Protein AF-A0A8J6B1W1-F1 (afdb_monomer)

Secondary structure (DSSP, 8-state):
--EEEEEE-TTS-EEEEEE----------------EE-TTS-EEETTEEBPPHHHHHHHHHHTGGGT---HHHHHHHHHHH-B-TTHHHHHHHHHHH-HHHHHHSTT--PPPPS---------

Solvent-accessible surface area (backbone atoms only — not comparable to full-atom values): 7850 Å² total; per-residue (Å²): 135,80,52,74,48,83,47,74,45,98,83,78,49,78,45,69,27,49,46,80,89,77,78,77,93,65,94,66,75,88,71,80,84,76,67,48,69,46,100,86,72,48,44,25,51,90,86,38,41,44,52,56,67,85,50,31,55,58,51,40,52,62,62,33,77,77,65,71,51,54,52,68,56,52,46,50,60,48,42,26,60,27,42,52,78,66,35,63,59,35,26,47,55,42,54,73,68,32,65,67,51,50,68,81,45,75,85,73,82,73,86,77,76,88,66,86,71,72,90,72,71,88,124

pLDDT: mean 71.05, std 20.63, range [32.44, 92.94]

Radius of gyration: 15.87 Å; Cα contacts (8 Å, |Δi|>4): 132; chains: 1; bounding box: 36×34×40 Å

Foldseek 3Di:
DWDWDWDQDPVRDTATFTQPPDDDDDPDDPDPDDWDQDPVRFIDDPRATADPPVCLLVLLVVPCVVPLDALVVSCNVQNRRHDYDCSSLSNVVSNVPDPVNCVVPPPPPDDRDDDPPVPCPPD

Structure (mmCIF, N/CA/C/O backbone):
data_AF-A0A8J6B1W1-F1
#
_entry.id   AF-A0A8J6B1W1-F1
#
loop_
_atom_site.group_PDB
_atom_site.id
_atom_site.type_symbol
_atom_site.label_atom_id
_atom_site.label_alt_id
_atom_site.label_comp_id
_atom_site.label_asym_id
_atom_site.label_entity_id
_atom_site.label_seq_id
_atom_site.pdbx_PDB_ins_code
_atom_site.Cartn_x
_atom_site.Cartn_y
_atom_site.Cartn_z
_atom_site.occupancy
_atom_site.B_iso_or_equiv
_atom_site.auth_seq_id
_atom_site.auth_comp_id
_atom_site.auth_asym_id
_atom_site.auth_atom_id
_atom_site.pdbx_PDB_model_num
ATOM 1 N N . MET A 1 1 ? 8.084 14.032 16.355 1.00 32.44 1 MET A N 1
ATOM 2 C CA . MET A 1 1 ? 7.185 15.184 16.141 1.00 32.44 1 MET A CA 1
ATOM 3 C C . MET A 1 1 ? 6.261 14.792 15.002 1.00 32.44 1 MET A C 1
ATOM 5 O O . MET A 1 1 ? 6.741 14.671 13.885 1.00 32.44 1 MET A O 1
ATOM 9 N N . VAL A 1 2 ? 5.010 14.444 15.309 1.00 36.72 2 VAL A N 1
ATOM 10 C CA . VAL A 1 2 ? 4.006 14.038 14.313 1.00 36.72 2 VAL A CA 1
ATOM 11 C C . VAL A 1 2 ? 3.417 15.317 13.727 1.00 36.72 2 VAL A C 1
ATOM 13 O O . VAL A 1 2 ? 2.863 16.123 14.472 1.00 36.72 2 VAL A O 1
ATOM 16 N N . LEU A 1 3 ? 3.586 15.538 12.425 1.00 35.00 3 LEU A N 1
ATOM 17 C CA . LEU A 1 3 ? 2.881 16.601 11.711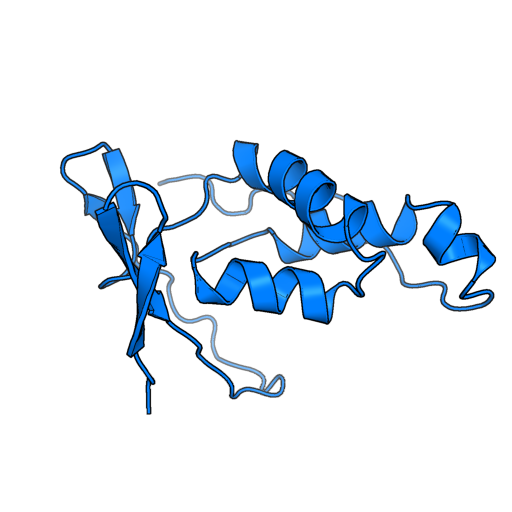 1.00 35.00 3 LEU A CA 1
ATOM 18 C C . LEU A 1 3 ? 1.536 16.020 11.278 1.00 35.00 3 LEU A C 1
ATOM 20 O O . LEU A 1 3 ? 1.494 14.985 10.617 1.00 35.00 3 LEU A O 1
ATOM 24 N N . THR A 1 4 ? 0.450 16.644 11.731 1.00 40.28 4 THR A N 1
ATOM 25 C CA . THR A 1 4 ? -0.908 16.263 11.328 1.00 40.28 4 THR A CA 1
ATOM 26 C C . THR A 1 4 ? -1.356 17.302 10.316 1.00 40.28 4 THR A C 1
ATOM 28 O O . THR A 1 4 ? -1.558 18.455 10.695 1.00 40.28 4 THR A O 1
ATOM 31 N N . GLU A 1 5 ? -1.476 16.927 9.047 1.00 44.38 5 GLU A N 1
ATOM 32 C CA . GLU A 1 5 ? -2.060 17.807 8.033 1.00 44.38 5 GLU A CA 1
ATOM 33 C C . GLU A 1 5 ? -3.545 17.478 7.850 1.00 44.38 5 GLU A C 1
ATOM 35 O O . GLU A 1 5 ? -3.972 16.319 7.890 1.00 44.38 5 GLU A O 1
ATOM 40 N N . LEU A 1 6 ? -4.355 18.528 7.713 1.00 43.50 6 LEU A N 1
ATOM 41 C CA . LEU A 1 6 ? -5.791 18.432 7.478 1.00 43.50 6 LEU A CA 1
ATOM 42 C C . LEU A 1 6 ? -6.038 18.395 5.971 1.00 43.50 6 LEU A C 1
ATOM 44 O O . LEU A 1 6 ? -6.039 19.438 5.320 1.00 43.50 6 LEU A O 1
ATOM 48 N N . CYS A 1 7 ? -6.307 17.213 5.419 1.00 42.53 7 CYS A N 1
ATOM 49 C CA . CYS A 1 7 ? -6.791 17.110 4.047 1.00 42.53 7 CYS A CA 1
ATOM 50 C C . CYS A 1 7 ? -8.325 17.075 4.038 1.00 42.53 7 CYS A C 1
ATOM 52 O O . CYS A 1 7 ? -8.958 16.181 4.608 1.00 42.53 7 CYS A O 1
ATOM 54 N N . LYS A 1 8 ? -8.935 18.060 3.366 1.00 40.59 8 LYS A N 1
ATOM 55 C CA . LYS A 1 8 ? -10.353 18.019 2.994 1.00 40.59 8 LYS A CA 1
ATOM 56 C C . LYS A 1 8 ? -10.482 17.245 1.686 1.00 40.59 8 LYS A C 1
ATOM 58 O O . LYS A 1 8 ? -9.998 17.700 0.654 1.00 40.59 8 LYS A O 1
ATOM 63 N N . LEU A 1 9 ? -11.140 16.090 1.723 1.00 45.53 9 LEU A N 1
ATOM 64 C CA . LEU A 1 9 ? -11.556 15.402 0.501 1.00 45.53 9 LEU A CA 1
ATOM 65 C C . LEU A 1 9 ? -12.733 16.152 -0.142 1.00 45.53 9 LEU A C 1
ATOM 67 O O . LEU A 1 9 ? -13.529 16.783 0.558 1.00 45.53 9 LEU A O 1
ATOM 71 N N . ALA A 1 10 ? -12.889 16.024 -1.464 1.00 44.88 10 ALA A N 1
ATOM 72 C CA . ALA A 1 10 ? -13.955 16.659 -2.254 1.00 44.88 10 ALA A CA 1
ATOM 73 C C . ALA A 1 10 ? -15.387 16.355 -1.753 1.00 44.88 10 ALA A C 1
ATOM 75 O O . ALA A 1 10 ? -16.321 17.087 -2.059 1.00 44.88 10 ALA A O 1
ATOM 76 N N . ALA A 1 11 ? -15.557 15.315 -0.929 1.00 49.72 11 ALA A N 1
ATOM 77 C CA . ALA A 1 11 ? -16.820 14.929 -0.298 1.00 49.72 11 ALA A CA 1
ATOM 78 C C . ALA A 1 11 ? -17.113 15.635 1.049 1.00 49.72 11 ALA A C 1
ATOM 80 O O . ALA A 1 11 ? -17.974 15.182 1.800 1.00 49.72 11 ALA A O 1
ATOM 81 N N . GLY A 1 12 ? -16.367 16.684 1.420 1.00 46.16 12 GLY A N 1
ATOM 82 C CA . GLY A 1 12 ? -16.573 17.427 2.674 1.00 46.16 12 GLY A CA 1
ATOM 83 C C . GLY A 1 12 ? -16.166 16.672 3.947 1.00 46.16 12 GLY A C 1
ATOM 84 O O . GLY A 1 12 ? -16.367 17.172 5.052 1.00 46.16 12 GLY A O 1
ATOM 85 N N . LYS A 1 13 ? -15.572 15.480 3.813 1.00 41.16 13 LYS A N 1
ATOM 86 C CA . LYS A 1 13 ? -15.041 14.697 4.932 1.00 41.16 13 LYS A CA 1
ATOM 87 C C . LYS A 1 13 ? -13.592 15.092 5.203 1.00 41.16 13 LYS A C 1
ATOM 89 O O . LYS A 1 13 ? -12.746 15.057 4.307 1.00 41.16 13 LYS A O 1
ATOM 94 N N . THR A 1 14 ? -13.328 15.460 6.449 1.00 43.09 14 THR A N 1
ATOM 95 C CA . THR A 1 14 ? -11.990 15.775 6.953 1.00 43.09 14 THR A CA 1
ATOM 96 C C . THR A 1 14 ? -11.299 14.480 7.359 1.00 43.09 14 THR A C 1
ATOM 98 O O . THR A 1 14 ? -11.817 13.751 8.204 1.00 43.09 14 THR A O 1
ATOM 101 N N . VAL A 1 15 ? -10.138 14.195 6.772 1.00 46.44 15 VAL A N 1
ATOM 102 C CA . VAL A 1 15 ? -9.303 13.046 7.146 1.00 46.44 15 VAL A CA 1
ATOM 103 C C . VAL A 1 15 ? -8.004 13.576 7.742 1.00 46.44 15 VAL A C 1
ATOM 105 O O . VAL A 1 15 ? -7.388 14.491 7.194 1.00 46.44 15 VAL A O 1
ATOM 108 N N . TYR A 1 16 ? -7.610 13.025 8.889 1.00 48.75 16 TYR A N 1
ATOM 109 C CA . TYR A 1 16 ? -6.336 13.344 9.526 1.00 48.75 16 TYR A CA 1
ATOM 110 C C . TYR A 1 16 ? -5.239 12.501 8.876 1.00 48.75 16 TYR A C 1
ATOM 112 O O . TYR A 1 16 ? -5.269 11.275 8.965 1.00 48.75 16 TYR A O 1
ATOM 120 N N . VAL A 1 17 ? -4.294 13.164 8.212 1.00 45.69 17 VAL A N 1
ATOM 121 C CA . VAL A 1 17 ? -3.147 12.531 7.553 1.00 45.69 17 VAL A CA 1
ATOM 122 C C . VAL A 1 17 ? -1.991 12.515 8.552 1.00 45.69 17 VAL A C 1
ATOM 124 O O . VAL A 1 17 ? -1.593 13.561 9.071 1.00 45.69 17 VAL A O 1
ATOM 127 N N . CYS A 1 18 ? -1.475 11.327 8.861 1.00 45.81 18 CYS A N 1
ATOM 128 C CA . CYS A 1 18 ? -0.351 11.138 9.774 1.00 45.81 18 CYS A CA 1
ATOM 129 C C . CYS A 1 18 ? 0.899 10.829 8.952 1.00 45.81 18 CYS A C 1
ATOM 131 O O . CYS A 1 18 ? 1.166 9.681 8.606 1.00 45.81 18 CYS A O 1
ATOM 133 N N . THR A 1 19 ? 1.694 11.850 8.645 1.00 44.12 19 THR A N 1
ATOM 134 C CA . THR A 1 19 ? 2.981 11.658 7.969 1.00 44.12 19 THR A CA 1
ATOM 135 C C . THR A 1 19 ? 4.088 11.471 9.006 1.00 44.12 19 THR A C 1
ATOM 137 O O . THR A 1 19 ? 4.625 12.448 9.535 1.00 44.12 19 THR A O 1
ATOM 140 N N . ASP A 1 20 ? 4.461 10.226 9.310 1.00 42.72 20 ASP A N 1
ATOM 141 C CA . ASP A 1 20 ? 5.715 9.962 10.027 1.00 42.72 20 ASP A CA 1
ATOM 142 C C . ASP A 1 20 ? 6.880 9.923 9.023 1.00 42.72 20 ASP A C 1
ATOM 144 O O . ASP A 1 20 ? 7.233 8.890 8.458 1.00 42.72 20 ASP A O 1
ATOM 148 N N . LEU A 1 21 ? 7.446 11.101 8.743 1.00 42.59 21 LEU A N 1
ATOM 149 C CA . LEU A 1 21 ? 8.486 11.315 7.728 1.00 42.59 21 LEU A CA 1
ATOM 150 C C . LEU A 1 21 ? 9.903 10.904 8.166 1.00 42.59 21 LEU A C 1
ATOM 152 O O . LEU A 1 21 ? 10.876 11.252 7.494 1.00 42.59 21 LEU A O 1
ATOM 156 N N . ARG A 1 22 ? 10.090 10.194 9.287 1.00 47.12 22 ARG A N 1
ATOM 157 C CA . ARG A 1 22 ? 11.442 9.840 9.750 1.00 47.12 22 ARG A CA 1
ATOM 158 C C . ARG A 1 22 ? 11.505 8.448 10.359 1.00 47.12 22 ARG A C 1
ATOM 160 O O . ARG A 1 22 ? 11.248 8.288 11.546 1.00 47.12 22 ARG A O 1
ATOM 167 N N . ASN A 1 23 ? 12.009 7.467 9.605 1.00 43.12 23 ASN A N 1
ATOM 168 C CA . ASN A 1 23 ? 12.956 6.493 10.164 1.00 43.12 23 ASN A CA 1
ATOM 169 C C . ASN A 1 23 ? 13.655 5.642 9.092 1.00 43.12 23 ASN A C 1
ATOM 171 O O . ASN A 1 23 ? 13.030 4.841 8.402 1.00 43.12 23 ASN A O 1
ATOM 175 N N . ARG A 1 24 ? 14.991 5.754 9.036 1.00 45.81 24 ARG A N 1
ATOM 176 C CA . ARG A 1 24 ? 15.870 4.680 8.542 1.00 45.81 24 ARG A CA 1
ATOM 177 C C . ARG A 1 24 ? 15.662 3.422 9.407 1.00 45.81 24 ARG A C 1
ATOM 179 O O . ARG A 1 24 ? 15.325 3.563 10.585 1.00 45.81 24 ARG A O 1
ATOM 186 N N . PRO A 1 25 ? 15.907 2.206 8.889 1.00 42.03 25 PRO A N 1
ATOM 187 C CA . PRO A 1 25 ? 15.765 0.987 9.678 1.00 42.03 25 PRO A CA 1
ATOM 188 C C . PRO A 1 25 ? 16.868 0.902 10.744 1.00 42.03 25 PRO A C 1
ATOM 190 O O . PRO A 1 25 ? 17.956 0.386 10.508 1.00 42.03 25 PRO A O 1
ATOM 193 N N . GLN A 1 26 ? 16.589 1.403 11.946 1.00 43.28 26 GLN A N 1
ATOM 194 C CA . GLN A 1 26 ? 17.219 0.886 13.158 1.00 43.28 26 GLN A CA 1
ATOM 195 C C . GLN A 1 26 ? 16.557 -0.457 13.494 1.00 43.28 26 GLN A C 1
ATOM 197 O O . GLN A 1 26 ? 15.353 -0.612 13.283 1.00 43.28 26 GLN A O 1
ATOM 202 N N . LYS A 1 27 ? 17.321 -1.430 14.014 1.00 44.44 27 LYS A N 1
ATOM 203 C CA . LYS A 1 27 ? 16.781 -2.681 14.578 1.00 44.44 27 LYS A CA 1
ATOM 204 C C . LYS A 1 27 ? 15.883 -2.333 15.773 1.00 44.44 27 LYS A C 1
ATOM 206 O O . LYS A 1 27 ? 16.336 -2.312 16.913 1.00 44.44 27 LYS A O 1
ATOM 211 N N . LYS A 1 28 ? 14.622 -1.989 15.511 1.00 50.41 28 LYS A N 1
ATOM 212 C CA . LYS A 1 28 ? 13.628 -1.699 16.543 1.00 50.41 28 LYS A CA 1
ATOM 213 C C . LYS A 1 28 ? 13.218 -3.021 17.186 1.00 50.41 28 LYS A C 1
ATOM 215 O O . LYS A 1 28 ? 12.937 -3.991 16.481 1.00 50.41 28 LYS A O 1
ATOM 220 N N . LYS A 1 29 ? 13.188 -3.053 18.525 1.00 49.59 29 LYS A N 1
ATOM 221 C CA . LYS A 1 29 ? 12.452 -4.080 19.278 1.00 49.59 29 LYS A CA 1
ATOM 222 C C . LYS A 1 29 ? 11.073 -4.224 18.630 1.00 49.59 29 LYS A C 1
ATOM 224 O O . LYS A 1 29 ? 10.475 -3.200 18.302 1.00 49.59 29 LYS A O 1
ATOM 229 N N . LYS A 1 30 ? 10.603 -5.463 18.427 1.00 54.06 30 LYS A N 1
ATOM 230 C CA . LYS A 1 30 ? 9.218 -5.748 18.017 1.00 54.06 30 LYS A CA 1
ATOM 231 C C . LYS A 1 30 ? 8.307 -5.069 19.040 1.00 54.06 30 LYS A C 1
ATOM 233 O O . LYS A 1 30 ? 8.134 -5.568 20.145 1.00 54.06 30 LYS A O 1
ATOM 238 N N . GLU A 1 31 ? 7.841 -3.878 18.704 1.00 62.25 31 GLU A N 1
ATOM 239 C CA . GLU A 1 31 ? 6.888 -3.143 19.513 1.00 62.25 31 GLU A CA 1
ATOM 240 C C . GLU A 1 31 ? 5.542 -3.827 19.309 1.00 62.25 31 GLU A C 1
ATOM 242 O O . GLU A 1 31 ? 5.120 -4.055 18.172 1.00 62.25 31 GLU A O 1
ATOM 247 N N . GLU A 1 32 ? 4.922 -4.231 20.411 1.00 66.31 32 GLU A N 1
ATOM 248 C CA . GLU A 1 32 ? 3.649 -4.934 20.384 1.00 66.31 32 GLU A CA 1
ATOM 249 C C . GLU A 1 32 ? 2.596 -4.041 19.718 1.00 66.31 32 GLU A C 1
ATOM 251 O O . GLU A 1 32 ? 2.350 -2.897 20.119 1.00 66.31 32 GLU A O 1
ATOM 256 N N . TRP A 1 33 ? 2.016 -4.539 18.631 1.00 64.62 33 TRP A N 1
ATOM 257 C CA . TRP A 1 33 ? 1.106 -3.771 17.799 1.00 64.62 33 TRP A CA 1
ATOM 258 C C . TRP A 1 33 ? -0.297 -3.818 18.408 1.00 64.62 33 TRP A C 1
ATOM 260 O O . TRP A 1 33 ? -1.095 -4.688 18.089 1.00 64.62 33 TRP A O 1
ATOM 270 N N . LYS A 1 34 ? -0.587 -2.889 19.324 1.00 80.69 34 LYS A N 1
ATOM 271 C CA . LYS A 1 34 ? -1.925 -2.749 19.915 1.00 80.69 34 LYS A CA 1
ATOM 272 C C . LYS A 1 34 ? -2.805 -1.887 19.013 1.00 80.69 34 LYS A C 1
ATOM 274 O O . LYS A 1 34 ? -2.510 -0.706 18.815 1.00 80.69 34 LYS A O 1
ATOM 279 N N . SER A 1 35 ? -3.853 -2.487 18.463 1.00 83.38 35 SER A N 1
ATOM 280 C CA . SER A 1 35 ? -4.920 -1.816 17.717 1.00 83.38 35 SER A CA 1
A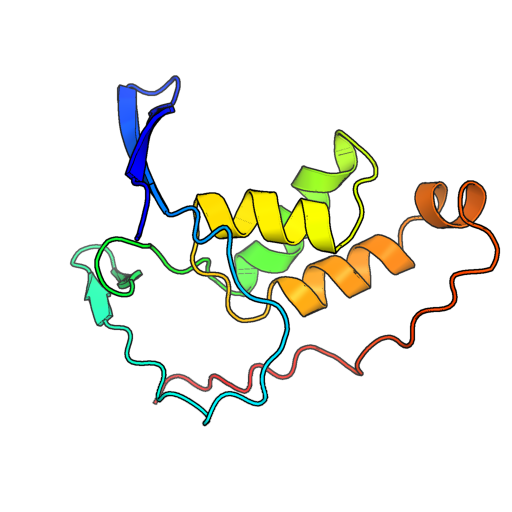TOM 281 C C . SER A 1 35 ? -6.263 -2.069 18.389 1.00 83.38 35 SER A C 1
ATOM 283 O O . SER A 1 35 ? -6.450 -3.091 19.042 1.00 83.38 35 SER A O 1
ATOM 285 N N . GLU A 1 36 ? -7.199 -1.151 18.201 1.00 91.56 36 GLU A N 1
ATOM 286 C CA . GLU A 1 36 ? -8.567 -1.238 18.712 1.00 91.56 36 GLU A CA 1
ATOM 287 C C . GLU A 1 36 ? -9.558 -1.128 17.553 1.00 91.56 36 GLU A C 1
ATOM 289 O O . GLU A 1 36 ? -9.259 -0.518 16.524 1.00 91.56 36 GLU A O 1
ATOM 294 N N . GLN A 1 37 ? -10.738 -1.720 17.701 1.00 92.69 37 GLN A N 1
ATOM 295 C CA . GLN A 1 37 ? -11.801 -1.594 16.714 1.00 92.69 37 GLN A CA 1
ATOM 296 C C . GLN A 1 37 ? -12.723 -0.441 17.119 1.00 92.69 37 GLN A C 1
ATOM 298 O O . GLN A 1 37 ? -13.184 -0.372 18.257 1.00 92.69 37 GLN A O 1
ATOM 303 N N . ASN A 1 38 ? -12.972 0.492 16.202 1.00 91.06 38 ASN A N 1
ATOM 304 C CA . ASN A 1 38 ? -13.857 1.621 16.464 1.00 91.06 38 ASN A CA 1
ATOM 305 C C . ASN A 1 38 ? -15.344 1.218 16.382 1.00 91.06 38 ASN A C 1
ATOM 307 O O . ASN A 1 38 ? -15.688 0.101 15.993 1.00 91.06 38 ASN A O 1
ATOM 311 N N . ALA A 1 39 ? -16.246 2.158 16.687 1.00 92.94 39 ALA A N 1
ATOM 312 C CA . ALA A 1 39 ? -17.696 1.932 16.647 1.00 92.94 39 ALA A CA 1
ATOM 313 C C . ALA A 1 39 ? -18.237 1.498 15.266 1.00 92.94 39 ALA A C 1
ATOM 315 O O . ALA A 1 39 ? -19.337 0.962 15.183 1.00 92.94 39 ALA A O 1
ATOM 316 N N . THR A 1 40 ? -17.480 1.712 14.184 1.00 91.12 40 THR A N 1
ATOM 317 C CA . THR A 1 40 ? -17.849 1.299 12.821 1.00 91.12 40 THR A CA 1
ATOM 318 C C . THR A 1 40 ? -17.224 -0.036 12.409 1.00 91.12 40 THR A C 1
ATOM 320 O O . THR A 1 40 ? -17.299 -0.406 11.241 1.00 91.12 40 THR A O 1
ATOM 323 N N . GLY A 1 41 ? -16.554 -0.744 13.322 1.00 89.25 41 GLY A N 1
ATOM 324 C CA . GLY A 1 41 ? -15.899 -2.014 13.019 1.00 89.25 41 GLY A CA 1
ATOM 325 C C . GLY A 1 41 ? -14.549 -1.885 12.298 1.00 89.25 41 GLY A C 1
ATOM 326 O O . GLY A 1 41 ? -14.016 -2.888 11.826 1.00 89.25 41 GLY A O 1
ATOM 327 N N . VAL A 1 42 ? -13.971 -0.685 12.197 1.00 88.62 42 VAL A N 1
ATOM 328 C CA . VAL A 1 42 ? -12.674 -0.459 11.540 1.00 88.62 42 VAL A CA 1
ATOM 329 C C . VAL A 1 42 ? -11.567 -0.441 12.588 1.00 88.62 42 VAL A C 1
ATOM 331 O O . VAL A 1 42 ? -11.675 0.231 13.613 1.00 88.62 42 VAL A O 1
ATOM 334 N N . TRP A 1 43 ? -10.490 -1.177 12.322 1.00 90.88 43 TRP A N 1
ATOM 335 C CA . TRP A 1 43 ? -9.307 -1.190 13.177 1.00 90.88 43 TRP A CA 1
ATOM 336 C C . TRP A 1 43 ? -8.580 0.154 13.115 1.00 90.88 43 TRP A C 1
ATOM 338 O O . TRP A 1 43 ? -8.386 0.709 12.035 1.00 90.88 43 TRP A O 1
ATOM 348 N N . GLN A 1 44 ? -8.152 0.668 14.261 1.00 92.62 44 GLN A N 1
ATOM 349 C CA . GLN A 1 44 ? -7.400 1.910 14.382 1.00 92.62 44 GLN A CA 1
ATOM 350 C C . GLN A 1 44 ? -6.314 1.792 15.455 1.00 92.62 44 GLN A C 1
ATOM 352 O O . GLN A 1 44 ? -6.379 0.953 16.356 1.00 92.62 44 GLN A O 1
ATOM 357 N N . LYS A 1 45 ? -5.300 2.652 15.368 1.00 89.62 45 LYS A N 1
ATOM 358 C CA . LYS A 1 45 ? -4.311 2.860 16.432 1.00 89.62 45 LYS A CA 1
ATOM 359 C C . LYS A 1 45 ? -4.163 4.360 16.646 1.00 89.62 45 LYS A C 1
ATOM 361 O O . LYS A 1 45 ? -3.607 5.074 15.808 1.00 89.62 45 LYS A O 1
ATOM 366 N N . GLY A 1 46 ? -4.704 4.851 17.758 1.00 89.19 46 GLY A N 1
ATOM 367 C CA . GLY A 1 46 ? -4.851 6.285 17.988 1.00 89.19 46 GLY A CA 1
ATOM 368 C C . GLY A 1 46 ? -5.806 6.902 16.963 1.00 89.19 46 GLY A C 1
ATOM 369 O O . GLY A 1 46 ? -6.953 6.488 16.857 1.00 89.19 46 GLY A O 1
ATOM 370 N N . LYS A 1 47 ? -5.334 7.889 16.195 1.00 88.19 47 LYS A N 1
ATOM 371 C CA . LYS A 1 47 ? -6.146 8.593 15.181 1.00 88.19 47 LYS A CA 1
ATOM 372 C C . LYS A 1 47 ? -6.049 7.997 13.775 1.00 88.19 47 LYS A C 1
ATOM 374 O O . LYS A 1 47 ? -6.728 8.476 12.873 1.00 88.19 47 LYS A O 1
ATOM 379 N N . CYS A 1 48 ? -5.190 7.002 13.574 1.00 88.62 48 CYS A N 1
ATOM 380 C CA . CYS A 1 48 ? -4.947 6.438 12.255 1.00 88.62 48 CYS A CA 1
ATOM 381 C C . CYS A 1 48 ? -5.764 5.163 12.058 1.00 88.62 48 CYS A C 1
ATOM 383 O O . CYS A 1 48 ? -5.746 4.274 12.912 1.00 88.62 48 CYS A O 1
ATOM 385 N N . LEU A 1 49 ? -6.430 5.063 10.911 1.00 92.19 49 LEU A N 1
ATOM 386 C CA . LEU A 1 49 ? -7.208 3.892 10.520 1.00 92.19 49 LEU A CA 1
ATOM 387 C C . LEU A 1 49 ? -6.306 2.851 9.860 1.00 92.19 49 LEU A C 1
ATOM 389 O O . LEU A 1 49 ? -5.422 3.195 9.075 1.00 92.19 49 LEU A O 1
ATOM 393 N N . CYS A 1 50 ? -6.546 1.579 10.148 1.00 92.38 50 CYS A N 1
ATOM 394 C CA . CYS A 1 50 ? -5.860 0.470 9.508 1.00 92.38 50 CYS A CA 1
ATOM 395 C C . CYS A 1 50 ? -6.523 0.130 8.171 1.00 92.38 50 CYS A C 1
ATOM 397 O O . CYS A 1 50 ? -7.740 -0.051 8.107 1.00 92.38 50 CYS A O 1
ATOM 399 N N . LEU A 1 51 ? -5.725 -0.000 7.111 1.00 89.81 51 LEU A N 1
ATOM 400 C CA . LEU A 1 51 ? -6.203 -0.503 5.826 1.00 89.81 51 LEU A CA 1
ATOM 401 C C . LEU A 1 51 ? -6.434 -2.019 5.937 1.00 89.81 51 LEU A C 1
ATOM 403 O O . LEU A 1 51 ? -5.488 -2.746 6.254 1.00 89.81 51 LEU A O 1
ATOM 407 N N . PRO A 1 52 ? -7.647 -2.522 5.651 1.00 88.38 52 PRO A N 1
ATOM 408 C CA . PRO A 1 52 ? -7.895 -3.956 5.587 1.00 88.38 52 PRO A CA 1
ATOM 409 C C . PRO A 1 52 ? -6.986 -4.637 4.559 1.00 88.38 52 PRO A C 1
ATOM 411 O O . PRO A 1 52 ? -6.838 -4.148 3.437 1.00 88.38 52 PRO A O 1
ATOM 414 N N . CYS A 1 53 ? -6.427 -5.803 4.900 1.00 84.75 53 CYS A N 1
ATOM 415 C CA . CYS A 1 53 ? -5.522 -6.535 4.005 1.00 84.75 53 CYS A CA 1
ATOM 416 C C . CYS A 1 53 ? -6.162 -6.876 2.651 1.00 84.75 53 CYS A C 1
ATOM 418 O O . CYS A 1 53 ? -5.478 -6.859 1.629 1.00 84.75 53 CYS A O 1
ATOM 420 N N . THR A 1 54 ? -7.474 -7.123 2.625 1.00 85.00 54 THR A N 1
ATOM 421 C CA . THR A 1 54 ? -8.244 -7.362 1.393 1.00 85.00 54 THR A CA 1
ATOM 422 C C . THR A 1 54 ? -8.201 -6.175 0.428 1.00 85.00 54 THR A C 1
ATOM 424 O O . THR A 1 54 ? -8.254 -6.370 -0.782 1.00 85.00 54 THR A O 1
ATOM 427 N N . LEU A 1 55 ? -8.040 -4.950 0.940 1.00 89.00 55 LEU A N 1
ATOM 428 C CA . LEU A 1 55 ? -7.936 -3.732 0.137 1.00 89.00 55 LEU A CA 1
ATOM 429 C C . LEU A 1 55 ? -6.489 -3.384 -0.240 1.00 89.00 55 LEU A C 1
ATOM 431 O O . LEU A 1 55 ? -6.288 -2.574 -1.142 1.00 89.00 55 LEU A O 1
ATOM 435 N N . CYS A 1 56 ? -5.478 -3.994 0.391 1.00 87.56 56 CYS A N 1
ATOM 436 C CA . CYS A 1 56 ? -4.069 -3.724 0.080 1.00 87.56 56 CYS A CA 1
ATOM 437 C C . CYS A 1 56 ? -3.727 -4.034 -1.383 1.00 87.56 56 CYS A C 1
ATOM 439 O O . CYS A 1 56 ? -3.050 -3.236 -2.026 1.00 87.56 56 CYS A O 1
ATOM 441 N N . SER A 1 57 ? -4.212 -5.161 -1.920 1.00 85.25 57 SER A N 1
ATOM 442 C CA . SER A 1 57 ? -3.987 -5.518 -3.328 1.00 85.25 57 SER A CA 1
ATOM 443 C C . SER A 1 57 ? -4.639 -4.496 -4.260 1.00 85.25 57 SER A C 1
ATOM 445 O O . SER A 1 57 ? -3.957 -3.931 -5.112 1.00 85.25 57 SER A O 1
ATOM 447 N N . MET A 1 58 ? -5.910 -4.157 -4.033 1.00 89.25 58 MET A N 1
ATOM 448 C CA . MET A 1 58 ? -6.614 -3.151 -4.832 1.00 89.25 58 MET A CA 1
ATOM 449 C C . MET A 1 58 ? -5.901 -1.788 -4.802 1.00 89.25 58 MET A C 1
ATOM 451 O O . MET A 1 58 ? -5.643 -1.203 -5.849 1.00 89.25 58 MET A O 1
ATOM 455 N N . MET A 1 59 ? -5.489 -1.318 -3.620 1.00 88.69 59 MET A N 1
ATOM 456 C CA . MET A 1 59 ? -4.720 -0.074 -3.480 1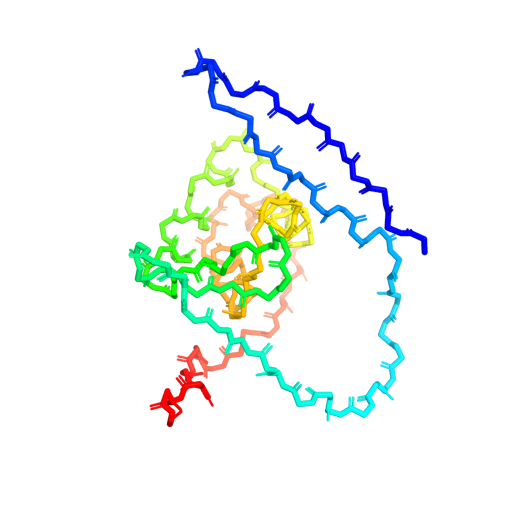.00 88.69 59 MET A CA 1
ATOM 457 C C . MET A 1 59 ? -3.369 -0.131 -4.202 1.00 88.69 59 MET A C 1
ATOM 459 O O . MET A 1 59 ? -2.931 0.870 -4.768 1.00 88.69 59 MET A O 1
ATOM 463 N N . SER A 1 60 ? -2.713 -1.296 -4.214 1.00 85.06 60 SER A N 1
ATOM 464 C CA . SER A 1 60 ? -1.442 -1.473 -4.922 1.00 85.06 60 SER A CA 1
ATOM 465 C C . SER A 1 60 ? -1.586 -1.408 -6.443 1.00 85.06 60 SER A C 1
ATOM 467 O O . SER A 1 60 ? -0.610 -1.072 -7.096 1.00 85.06 60 SER A O 1
ATOM 469 N N . HIS A 1 61 ? -2.779 -1.655 -6.995 1.00 84.31 61 HIS A N 1
ATOM 470 C CA . HIS A 1 61 ? -3.070 -1.444 -8.416 1.00 84.31 61 HIS A CA 1
ATOM 471 C C . HIS A 1 61 ? -3.424 0.018 -8.726 1.00 84.31 61 HIS A C 1
ATOM 473 O O . HIS A 1 61 ? -2.919 0.576 -9.694 1.00 84.31 61 HIS A O 1
ATOM 479 N N . LEU A 1 62 ? -4.221 0.668 -7.871 1.00 86.06 62 LEU A N 1
ATOM 480 C CA . LEU A 1 62 ? -4.715 2.030 -8.120 1.00 86.06 62 LEU A CA 1
ATOM 481 C C . LEU A 1 62 ? -3.619 3.107 -8.088 1.00 86.06 62 LEU A C 1
ATOM 483 O O . LEU A 1 62 ? -3.658 4.067 -8.851 1.00 86.06 62 LEU A O 1
ATOM 487 N N . ILE A 1 63 ? -2.646 2.985 -7.184 1.00 78.62 63 ILE A N 1
ATOM 488 C CA . ILE A 1 63 ? -1.625 4.028 -6.979 1.00 78.62 63 ILE A CA 1
ATOM 489 C C . ILE A 1 63 ? -0.619 4.101 -8.138 1.00 78.62 63 ILE A C 1
ATOM 491 O O . ILE A 1 63 ? -0.286 5.207 -8.578 1.00 78.62 63 ILE A O 1
ATOM 495 N N . PRO A 1 64 ? -0.118 2.972 -8.666 1.00 64.19 64 PRO A N 1
ATOM 496 C CA . PRO A 1 64 ? 0.869 3.003 -9.737 1.00 64.19 64 PRO A CA 1
ATOM 497 C C . PRO A 1 64 ? 0.270 3.192 -11.121 1.00 64.19 64 PRO A C 1
ATOM 499 O O . PRO A 1 64 ? 0.998 3.681 -11.979 1.00 64.19 64 PRO A O 1
ATOM 502 N N . GLU A 1 65 ? -1.009 2.864 -11.349 1.00 68.00 65 GLU A N 1
ATOM 503 C CA . GLU A 1 65 ? -1.691 3.152 -12.625 1.00 68.00 65 GLU A CA 1
ATOM 504 C C . GLU A 1 65 ? -1.569 4.629 -13.030 1.00 68.00 65 GLU A C 1
ATOM 506 O O . GLU A 1 65 ? -1.597 4.956 -14.212 1.00 68.00 65 GLU A O 1
ATOM 511 N N . LEU A 1 66 ? -1.350 5.521 -12.061 1.00 63.44 66 LEU A N 1
ATOM 512 C CA . LEU A 1 66 ? -1.168 6.946 -12.309 1.00 63.44 66 LEU A CA 1
ATOM 513 C C . LEU A 1 66 ? 0.294 7.366 -12.527 1.00 63.44 66 LEU A C 1
ATOM 515 O O . LEU A 1 66 ? 0.528 8.442 -13.070 1.00 63.44 66 LEU A O 1
ATOM 519 N N . THR A 1 67 ? 1.286 6.592 -12.065 1.00 74.69 67 THR A N 1
ATOM 520 C CA . THR A 1 67 ? 2.667 7.111 -11.923 1.00 74.69 67 THR A CA 1
ATOM 521 C C . THR A 1 67 ? 3.814 6.114 -12.107 1.00 74.69 67 THR A C 1
ATOM 523 O O . THR A 1 67 ? 4.962 6.549 -12.099 1.00 74.69 67 THR A O 1
ATOM 526 N N . HIS A 1 68 ? 3.571 4.802 -12.238 1.00 84.75 68 HIS A N 1
ATOM 527 C CA . HIS A 1 68 ? 4.629 3.770 -12.215 1.00 84.75 68 HIS A CA 1
ATOM 528 C C . HIS A 1 68 ? 5.640 3.961 -11.069 1.00 84.75 68 HIS A C 1
ATOM 530 O O . HIS A 1 68 ? 6.844 3.750 -11.208 1.00 84.75 68 HIS A O 1
ATOM 536 N N . SER A 1 69 ? 5.124 4.399 -9.921 1.00 86.44 69 SER A N 1
ATOM 537 C CA . SER A 1 69 ? 5.913 4.763 -8.750 1.00 86.44 69 SER A CA 1
ATOM 538 C C . SER A 1 69 ? 6.690 3.585 -8.161 1.00 86.44 69 SER A C 1
ATOM 540 O O . SER A 1 69 ? 6.256 2.434 -8.222 1.00 86.44 69 SER A O 1
ATOM 542 N N . SER A 1 70 ? 7.821 3.885 -7.513 1.00 89.19 70 SER A N 1
ATOM 543 C CA . SER A 1 70 ? 8.568 2.881 -6.754 1.00 89.19 70 SER A CA 1
ATOM 544 C C . SER A 1 70 ? 7.776 2.389 -5.538 1.00 89.19 70 SER A C 1
ATOM 546 O O . SER A 1 70 ? 6.861 3.055 -5.041 1.00 89.19 70 SER A O 1
ATOM 548 N N . LYS A 1 71 ? 8.188 1.239 -4.996 1.00 89.88 71 LYS A N 1
ATOM 549 C CA . LYS A 1 71 ? 7.633 0.657 -3.766 1.00 89.88 71 LYS A CA 1
ATOM 550 C C . LYS A 1 71 ? 7.611 1.666 -2.614 1.00 89.88 71 LYS A C 1
ATOM 552 O O . LYS A 1 71 ? 6.639 1.749 -1.870 1.00 89.88 71 LYS A O 1
ATOM 557 N N . GLU A 1 72 ? 8.691 2.423 -2.443 1.00 89.81 72 GLU A N 1
ATOM 558 C CA . GLU A 1 72 ? 8.840 3.421 -1.381 1.00 89.81 72 GLU A CA 1
ATOM 559 C C . GLU A 1 72 ? 7.824 4.551 -1.533 1.00 89.81 72 GLU A C 1
ATOM 561 O O . GLU A 1 72 ? 7.202 4.941 -0.546 1.00 89.81 72 GLU A O 1
ATOM 566 N N . VAL A 1 73 ? 7.618 5.031 -2.762 1.00 89.12 73 VAL A N 1
ATOM 567 C CA . VAL A 1 73 ? 6.641 6.085 -3.055 1.00 89.12 73 VAL A CA 1
ATOM 568 C C . VAL A 1 73 ? 5.221 5.581 -2.802 1.00 89.12 73 VAL A C 1
ATOM 570 O O . VAL A 1 73 ? 4.462 6.246 -2.100 1.00 89.12 73 VAL A O 1
ATOM 573 N N . MET A 1 74 ? 4.880 4.375 -3.271 1.00 90.62 74 MET A N 1
ATOM 574 C CA . MET A 1 74 ? 3.576 3.755 -2.999 1.00 90.62 74 MET A CA 1
ATOM 575 C C . MET A 1 74 ? 3.312 3.634 -1.496 1.00 90.62 74 MET A C 1
ATOM 577 O O . MET A 1 74 ? 2.269 4.065 -1.004 1.00 90.62 74 MET A O 1
ATOM 581 N N . CYS A 1 75 ? 4.268 3.071 -0.753 1.00 91.19 75 CYS A N 1
ATOM 582 C CA . CYS A 1 75 ? 4.165 2.928 0.695 1.00 91.19 75 CYS A CA 1
ATOM 583 C C . CYS A 1 75 ? 4.043 4.285 1.390 1.00 91.19 75 CYS A C 1
ATOM 585 O O . CYS A 1 75 ? 3.269 4.392 2.335 1.00 91.19 75 CYS A O 1
ATOM 587 N N . GLY A 1 76 ? 4.763 5.313 0.934 1.00 90.00 76 GLY A N 1
ATOM 588 C CA . GLY A 1 76 ? 4.680 6.666 1.483 1.00 90.00 76 GLY A CA 1
ATOM 589 C C . GLY A 1 76 ? 3.298 7.293 1.296 1.00 90.00 76 GLY A C 1
ATOM 590 O O . GLY A 1 76 ? 2.721 7.793 2.261 1.00 90.00 76 GLY A O 1
ATOM 591 N N . ILE A 1 77 ? 2.736 7.197 0.086 1.00 90.06 77 ILE A N 1
ATOM 592 C CA . ILE A 1 77 ? 1.387 7.691 -0.228 1.00 90.06 77 ILE A CA 1
ATOM 593 C C . ILE A 1 77 ? 0.357 7.003 0.666 1.00 90.06 77 ILE A C 1
ATOM 595 O O . ILE A 1 77 ? -0.428 7.669 1.338 1.00 90.06 77 ILE A O 1
ATOM 599 N N . VAL A 1 78 ? 0.391 5.673 0.731 1.00 90.38 78 VAL A N 1
ATOM 600 C CA . VAL A 1 78 ? -0.572 4.911 1.529 1.00 90.38 78 VAL A CA 1
ATOM 601 C C . VAL A 1 78 ? -0.409 5.171 3.024 1.00 90.38 78 VAL A C 1
ATOM 603 O O . VAL A 1 78 ? -1.403 5.412 3.708 1.00 90.38 78 VAL A O 1
ATOM 606 N N . SER A 1 79 ? 0.831 5.192 3.515 1.00 90.31 79 SER A N 1
ATOM 607 C CA . SER A 1 79 ? 1.128 5.398 4.938 1.00 90.31 79 SER A CA 1
ATOM 608 C C . SER A 1 79 ? 0.772 6.802 5.425 1.00 90.31 79 SER A C 1
ATOM 610 O O . SER A 1 79 ? 0.623 6.998 6.626 1.00 90.31 79 SER A O 1
ATOM 612 N N . SER A 1 80 ? 0.623 7.778 4.520 1.00 89.00 80 SER A N 1
ATOM 613 C CA . SER A 1 80 ? 0.167 9.122 4.889 1.00 89.00 80 SER A CA 1
ATOM 614 C C . SER A 1 80 ? -1.281 9.115 5.399 1.00 89.00 80 SER A C 1
ATOM 616 O O . SER A 1 80 ? -1.613 9.832 6.342 1.00 89.00 80 SER A O 1
ATOM 618 N N . ALA A 1 81 ? -2.137 8.268 4.822 1.00 88.25 81 ALA A N 1
ATOM 619 C CA . ALA A 1 81 ? -3.565 8.226 5.130 1.00 88.25 81 ALA A CA 1
ATOM 620 C C . ALA A 1 81 ? -3.969 7.019 5.991 1.00 88.25 81 ALA A C 1
ATOM 622 O O . ALA A 1 81 ? -4.960 7.091 6.717 1.00 88.25 81 ALA A O 1
ATOM 623 N N . TRP A 1 82 ? -3.215 5.919 5.926 1.00 91.62 82 TRP A N 1
ATOM 624 C CA . TRP A 1 82 ? -3.592 4.644 6.529 1.00 91.62 82 TRP A CA 1
ATOM 625 C C . TRP A 1 82 ? -2.425 3.981 7.253 1.00 91.62 82 TRP A C 1
ATOM 627 O O . TRP A 1 82 ? -1.274 4.043 6.834 1.00 91.62 82 TRP A O 1
ATOM 637 N N . LEU A 1 83 ? -2.739 3.242 8.310 1.00 91.38 83 LEU A N 1
ATOM 638 C CA . LEU A 1 83 ? -1.844 2.238 8.862 1.00 91.38 83 LEU A CA 1
ATOM 639 C C . LEU A 1 83 ? -1.969 0.960 8.046 1.00 91.38 83 LEU A C 1
ATOM 641 O O . LEU A 1 83 ? -3.034 0.351 7.996 1.00 91.38 83 LEU A O 1
ATOM 645 N N . THR A 1 84 ? -0.894 0.538 7.393 1.00 89.25 84 THR A N 1
ATOM 646 C CA . THR A 1 84 ? -0.999 -0.536 6.397 1.00 89.25 84 THR A CA 1
ATOM 647 C C . THR A 1 84 ? -0.053 -1.692 6.671 1.00 89.25 84 THR A C 1
ATOM 649 O O . THR A 1 84 ? 0.944 -1.871 5.956 1.00 89.25 84 THR A O 1
ATOM 652 N N . PRO A 1 85 ? -0.344 -2.493 7.711 1.00 81.88 85 PRO A N 1
ATOM 653 C CA . PRO A 1 85 ? 0.395 -3.720 7.955 1.00 81.88 85 PRO A CA 1
ATOM 654 C C . PRO A 1 85 ? 0.247 -4.640 6.732 1.00 81.88 85 PRO A C 1
ATOM 656 O O . PRO A 1 85 ? -0.853 -4.978 6.307 1.00 81.88 85 PRO A O 1
ATOM 659 N N . 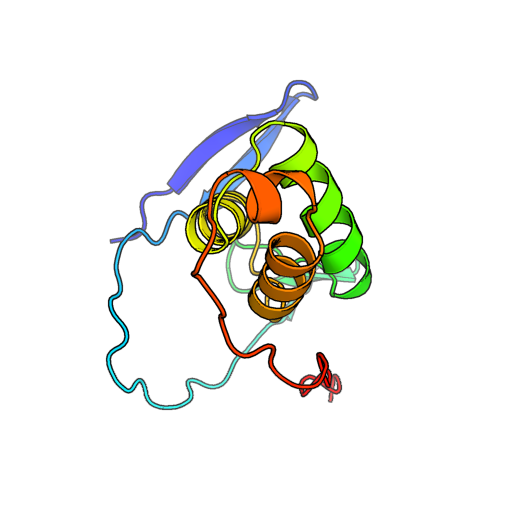GLY A 1 86 ? 1.375 -4.978 6.103 1.00 83.56 86 GLY A N 1
ATOM 660 C CA . GLY A 1 86 ? 1.423 -5.850 4.921 1.00 83.56 86 GLY A CA 1
ATOM 661 C C . GLY A 1 86 ? 1.330 -5.161 3.552 1.00 83.56 86 GLY A C 1
ATOM 662 O O . GLY A 1 86 ? 1.599 -5.813 2.544 1.00 83.56 86 GLY A O 1
ATOM 663 N N . PHE A 1 87 ? 1.045 -3.854 3.466 1.00 89.88 87 PHE A N 1
ATOM 664 C CA . PHE A 1 87 ? 0.985 -3.174 2.158 1.00 89.88 87 PHE A CA 1
ATOM 665 C C . PHE A 1 87 ? 2.333 -3.152 1.431 1.00 89.88 87 PHE A C 1
ATOM 667 O O . PHE A 1 87 ? 2.370 -3.241 0.210 1.00 89.88 87 PHE A 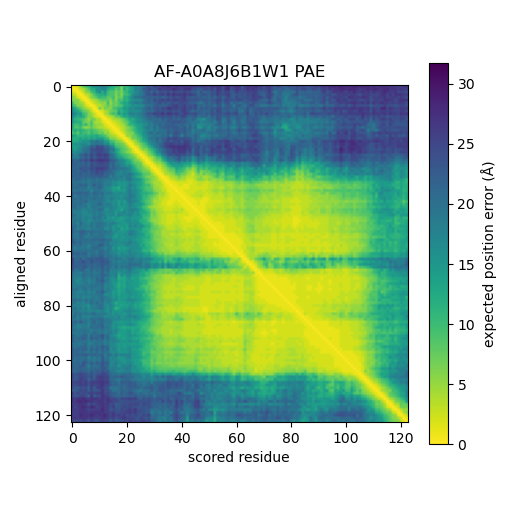O 1
ATOM 674 N N . ASN A 1 88 ? 3.445 -3.135 2.171 1.00 89.12 88 ASN A N 1
ATOM 675 C CA . ASN A 1 88 ? 4.786 -3.235 1.594 1.00 89.12 88 ASN A CA 1
ATOM 676 C C . ASN A 1 88 ? 4.938 -4.480 0.702 1.00 89.12 88 ASN A C 1
ATOM 678 O O . ASN A 1 88 ? 5.448 -4.390 -0.409 1.00 89.12 88 ASN A O 1
ATOM 682 N N . THR A 1 89 ? 4.435 -5.632 1.144 1.00 88.00 89 THR A N 1
ATOM 683 C CA . THR A 1 89 ? 4.512 -6.873 0.367 1.00 88.00 89 THR A CA 1
ATOM 684 C C . THR A 1 89 ? 3.626 -6.817 -0.879 1.00 88.00 89 THR A C 1
ATOM 686 O O . THR A 1 89 ? 4.056 -7.253 -1.946 1.00 88.00 89 THR A O 1
ATOM 689 N N . ALA A 1 90 ? 2.432 -6.220 -0.782 1.00 89.00 90 ALA A N 1
ATOM 690 C CA . ALA A 1 90 ? 1.569 -5.986 -1.943 1.00 89.00 90 ALA A CA 1
ATOM 691 C C . ALA A 1 90 ? 2.235 -5.046 -2.967 1.00 89.00 90 ALA A C 1
ATOM 693 O O . ALA A 1 90 ? 2.270 -5.354 -4.156 1.00 89.00 90 ALA A O 1
ATOM 694 N N . ALA A 1 91 ? 2.843 -3.949 -2.501 1.00 89.69 91 ALA A N 1
ATOM 695 C CA . ALA A 1 91 ? 3.577 -3.006 -3.342 1.00 89.69 91 ALA A CA 1
ATOM 696 C C . ALA A 1 91 ? 4.777 -3.662 -4.047 1.00 89.69 91 ALA A C 1
ATOM 698 O O . ALA A 1 91 ? 4.991 -3.419 -5.230 1.00 89.69 91 ALA A O 1
ATOM 699 N N . ILE A 1 92 ? 5.524 -4.540 -3.363 1.00 89.25 92 ILE A N 1
ATOM 700 C CA . ILE A 1 92 ? 6.607 -5.329 -3.980 1.00 89.25 92 ILE A CA 1
ATOM 701 C C . ILE A 1 92 ? 6.060 -6.205 -5.108 1.00 89.25 92 ILE A C 1
ATOM 703 O O . ILE A 1 92 ? 6.589 -6.175 -6.219 1.00 89.25 92 ILE A O 1
ATOM 707 N N . GLY A 1 93 ? 4.993 -6.964 -4.831 1.00 87.00 93 GLY A N 1
ATOM 708 C CA . GLY A 1 93 ? 4.367 -7.840 -5.822 1.00 87.00 93 GLY A CA 1
ATOM 709 C C . GLY A 1 93 ? 3.935 -7.074 -7.071 1.00 87.00 93 GLY A C 1
ATOM 710 O O . GLY A 1 93 ? 4.220 -7.507 -8.186 1.00 87.00 93 GLY A O 1
ATOM 711 N N . PHE A 1 94 ? 3.332 -5.898 -6.884 1.00 87.81 94 PHE A N 1
ATOM 712 C CA . PHE A 1 94 ? 2.942 -5.035 -7.992 1.00 87.81 94 PHE A CA 1
ATOM 713 C C . PHE A 1 94 ? 4.148 -4.527 -8.792 1.00 87.81 94 PHE A C 1
ATOM 715 O O . PHE A 1 94 ? 4.195 -4.706 -10.007 1.00 87.81 94 PHE A O 1
ATOM 722 N N . VAL A 1 95 ? 5.131 -3.901 -8.131 1.00 87.44 95 VAL A N 1
ATOM 723 C CA . VAL A 1 95 ? 6.281 -3.277 -8.813 1.00 87.44 95 VAL A CA 1
ATOM 724 C C . VAL A 1 95 ? 7.038 -4.304 -9.656 1.00 87.44 95 VAL A C 1
ATOM 726 O O . VAL A 1 95 ? 7.477 -3.986 -10.757 1.00 87.44 95 VAL A O 1
ATOM 729 N N . HIS A 1 96 ? 7.136 -5.548 -9.182 1.00 85.25 96 HIS A N 1
ATOM 730 C CA . HIS A 1 96 ? 7.803 -6.626 -9.913 1.00 85.25 96 HIS A CA 1
ATOM 731 C C . HIS A 1 96 ? 6.948 -7.204 -11.045 1.00 85.25 96 HIS A C 1
ATOM 733 O O . HIS A 1 96 ? 7.495 -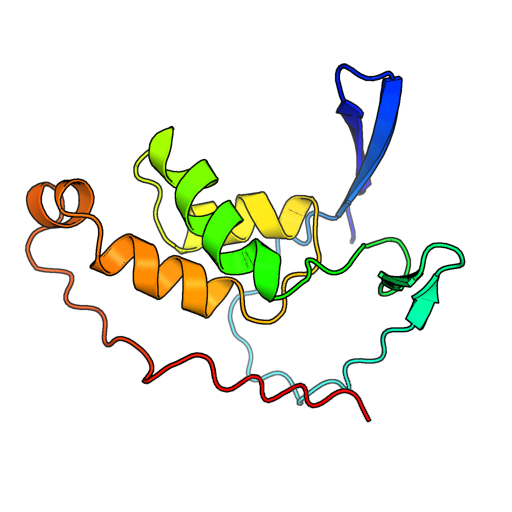7.658 -12.045 1.00 85.25 96 HIS A O 1
ATOM 739 N N . GLY A 1 97 ? 5.621 -7.204 -10.894 1.00 87.75 97 GLY A N 1
ATOM 740 C CA . GLY A 1 97 ? 4.687 -7.636 -11.937 1.00 87.75 97 GLY A CA 1
ATOM 741 C C . GLY A 1 97 ? 4.436 -6.582 -13.021 1.00 87.75 97 GLY A C 1
ATOM 742 O O . GLY A 1 97 ? 3.878 -6.897 -14.071 1.00 87.75 97 GLY A O 1
ATOM 743 N N . CYS A 1 98 ? 4.833 -5.327 -12.797 1.00 88.38 98 CYS A N 1
ATOM 744 C CA . CYS A 1 98 ? 4.592 -4.240 -13.735 1.00 88.38 98 CYS A CA 1
ATOM 745 C C . CYS A 1 98 ? 5.555 -4.305 -14.933 1.00 88.38 98 CYS A C 1
ATOM 747 O O . CYS A 1 98 ? 6.729 -3.946 -14.828 1.00 88.38 98 CYS A O 1
ATOM 749 N N . MET A 1 99 ? 5.038 -4.691 -16.107 1.00 89.50 99 MET A N 1
ATOM 750 C CA . MET A 1 99 ? 5.826 -4.770 -17.349 1.00 89.50 99 MET A CA 1
ATOM 751 C C . MET A 1 99 ? 6.437 -3.426 -17.762 1.00 89.50 99 MET A C 1
ATOM 753 O O . MET A 1 99 ? 7.540 -3.389 -18.300 1.00 89.50 99 MET A O 1
ATOM 757 N N . ILE A 1 100 ? 5.746 -2.320 -17.479 1.00 89.62 100 ILE A N 1
ATOM 758 C CA . ILE A 1 100 ? 6.245 -0.975 -17.774 1.00 89.62 100 ILE A CA 1
ATOM 759 C C . ILE A 1 100 ? 7.456 -0.671 -16.887 1.00 89.62 100 ILE A C 1
ATOM 761 O O . ILE A 1 100 ? 8.516 -0.317 -17.398 1.00 89.62 100 ILE A O 1
ATOM 765 N N . CYS A 1 101 ? 7.355 -0.898 -15.572 1.00 87.50 101 CYS A N 1
ATOM 766 C CA . CYS A 1 101 ? 8.497 -0.719 -14.675 1.00 87.50 101 CYS A CA 1
ATOM 767 C C . CYS A 1 101 ? 9.676 -1.619 -15.070 1.00 87.50 101 CYS A C 1
ATOM 769 O O . CYS A 1 101 ? 10.812 -1.145 -15.060 1.00 87.50 101 CYS A O 1
ATOM 771 N N . ALA A 1 102 ? 9.413 -2.870 -15.468 1.00 87.81 102 ALA A N 1
ATOM 772 C CA . ALA A 1 102 ? 10.437 -3.806 -15.932 1.00 87.81 102 ALA A CA 1
ATOM 773 C C . ALA A 1 102 ? 11.144 -3.331 -17.214 1.00 87.81 102 ALA A C 1
ATOM 775 O O . ALA A 1 102 ? 12.357 -3.489 -17.338 1.00 87.81 102 ALA A O 1
ATOM 776 N N . HIS A 1 103 ? 10.405 -2.719 -18.143 1.00 89.25 103 HIS A N 1
ATOM 777 C CA . HIS A 1 103 ? 10.963 -2.169 -19.377 1.00 89.25 103 HIS A CA 1
ATOM 778 C C . HIS A 1 103 ? 11.894 -0.977 -19.114 1.00 89.25 103 HIS A C 1
ATOM 780 O O . HIS A 1 103 ? 12.986 -0.914 -19.674 1.00 89.25 103 HIS A O 1
ATOM 786 N N . TYR A 1 104 ? 11.484 -0.050 -18.242 1.00 87.25 104 TYR A N 1
ATOM 787 C CA . TYR A 1 104 ? 12.235 1.184 -17.978 1.00 87.25 104 TYR A CA 1
ATOM 788 C C . TYR A 1 104 ? 13.328 1.047 -16.907 1.00 87.25 104 TYR A C 1
ATOM 790 O O . TYR A 1 104 ? 14.200 1.909 -16.827 1.00 87.25 104 TYR A O 1
ATOM 798 N N . ASN A 1 105 ? 13.319 -0.021 -16.102 1.00 84.69 105 ASN A N 1
ATOM 799 C CA . ASN A 1 105 ? 14.311 -0.261 -15.045 1.00 84.69 105 ASN A CA 1
ATOM 800 C C . ASN A 1 105 ? 14.999 -1.633 -15.198 1.00 84.69 105 ASN A C 1
ATOM 802 O O . ASN A 1 105 ? 14.928 -2.470 -14.289 1.00 84.69 105 ASN A O 1
ATOM 806 N N . PRO A 1 106 ? 15.671 -1.899 -16.335 1.00 80.19 106 PRO A N 1
ATOM 807 C CA . PRO A 1 106 ? 16.344 -3.173 -16.548 1.00 80.19 106 PRO A CA 1
ATOM 808 C C . PRO A 1 106 ? 17.484 -3.357 -15.531 1.00 80.19 106 PRO A C 1
ATOM 810 O O . PRO A 1 106 ? 18.323 -2.479 -15.344 1.00 80.19 106 PRO A O 1
ATOM 813 N N . GLY A 1 107 ? 17.520 -4.517 -14.868 1.00 77.25 107 GLY A N 1
ATOM 814 C CA . GLY A 1 107 ? 18.602 -4.904 -13.950 1.00 77.25 107 GLY A CA 1
ATOM 815 C C . GLY A 1 107 ? 18.299 -4.767 -12.454 1.00 77.25 107 GLY A C 1
ATOM 816 O O . GLY A 1 107 ? 19.073 -5.272 -11.641 1.00 77.25 107 GLY A O 1
ATOM 8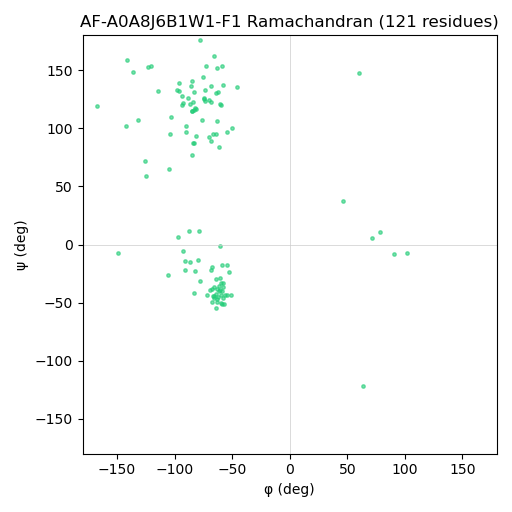17 N N . GLN A 1 108 ? 17.164 -4.180 -12.056 1.00 67.00 108 GLN A N 1
ATOM 818 C CA . GLN A 1 108 ? 16.719 -4.227 -10.657 1.00 67.00 108 GLN A CA 1
ATOM 819 C C . GLN A 1 108 ? 15.934 -5.512 -10.365 1.00 67.00 108 GLN A C 1
ATOM 821 O O . GLN A 1 108 ? 14.710 -5.523 -10.265 1.00 67.00 108 GLN A O 1
ATOM 826 N N .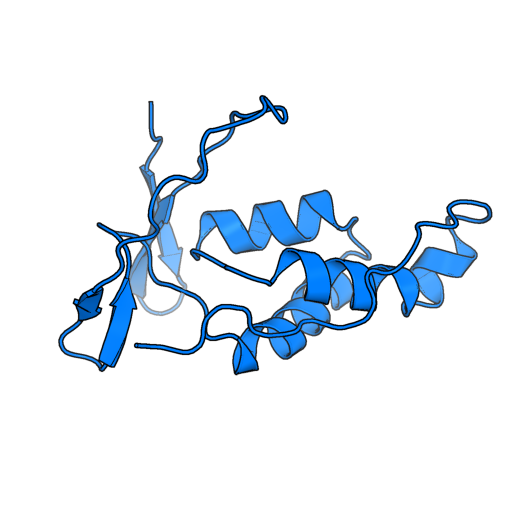 LEU A 1 109 ? 16.655 -6.624 -10.208 1.00 57.97 109 LEU A N 1
ATOM 827 C CA . LEU A 1 109 ? 16.084 -7.869 -9.691 1.00 57.97 109 LEU A CA 1
ATOM 828 C C . LEU A 1 109 ? 16.020 -7.799 -8.161 1.00 57.97 109 LEU A C 1
ATOM 830 O O . LEU A 1 109 ? 16.979 -8.128 -7.463 1.00 57.97 109 LEU A O 1
ATOM 834 N N . VAL A 1 110 ? 14.887 -7.363 -7.620 1.00 60.53 110 VAL A N 1
ATOM 835 C CA . VAL A 1 110 ? 14.634 -7.435 -6.177 1.00 60.53 110 VAL A CA 1
ATOM 836 C C . VAL A 1 110 ? 14.055 -8.820 -5.854 1.00 60.53 110 VAL A C 1
ATOM 838 O O . VAL A 1 110 ? 13.202 -9.344 -6.571 1.00 60.53 110 VAL A O 1
ATOM 841 N N . LYS A 1 111 ? 14.527 -9.464 -4.780 1.00 55.41 111 LYS A N 1
ATOM 842 C CA . LYS A 1 111 ? 13.970 -10.752 -4.327 1.00 55.41 111 LYS A CA 1
ATOM 843 C C . LYS A 1 111 ? 12.553 -10.534 -3.788 1.00 55.41 111 LYS A C 1
ATOM 845 O O . LYS A 1 111 ? 12.370 -9.756 -2.855 1.00 55.41 111 LYS A O 1
ATOM 850 N N . VAL A 1 112 ? 11.565 -11.225 -4.358 1.00 54.06 112 VAL A N 1
ATOM 851 C CA . VAL A 1 112 ? 10.178 -11.215 -3.864 1.00 54.06 112 VAL A CA 1
ATOM 852 C C . VAL A 1 112 ? 10.105 -12.058 -2.585 1.00 54.06 112 VAL A C 1
ATOM 854 O O . VAL A 1 112 ? 10.514 -13.220 -2.622 1.00 54.06 112 VAL A O 1
ATOM 857 N N . PRO A 1 113 ? 9.590 -11.533 -1.460 1.00 52.75 113 PRO A N 1
ATOM 858 C CA . PRO A 1 113 ? 9.238 -12.366 -0.318 1.00 52.75 113 PRO A CA 1
ATOM 859 C C . PRO A 1 113 ? 8.142 -13.358 -0.725 1.00 52.75 113 PRO A C 1
ATOM 861 O O . PRO A 1 113 ? 7.140 -12.974 -1.327 1.00 52.75 113 PRO A O 1
ATOM 864 N N . SER A 1 114 ? 8.325 -14.637 -0.411 1.00 47.00 114 SER A N 1
ATOM 865 C CA . SER A 1 114 ? 7.357 -15.696 -0.699 1.00 47.00 114 SER A CA 1
ATOM 866 C C . SER A 1 114 ? 6.055 -15.472 0.082 1.00 47.00 114 SER A C 1
ATOM 868 O O . SER A 1 114 ? 5.958 -15.897 1.224 1.00 47.00 114 SER A O 1
ATOM 870 N N . ARG A 1 115 ? 5.074 -14.825 -0.568 1.00 49.16 115 ARG A N 1
ATOM 871 C CA . ARG A 1 115 ? 3.702 -14.521 -0.103 1.00 49.16 115 ARG A CA 1
ATOM 872 C C . ARG A 1 115 ? 3.589 -13.649 1.161 1.00 49.16 115 ARG A C 1
ATOM 874 O O . ARG A 1 115 ? 4.380 -13.716 2.091 1.00 49.16 115 ARG A O 1
ATOM 881 N N . CYS A 1 116 ? 2.526 -12.840 1.198 1.00 46.50 116 CYS A N 1
ATOM 882 C CA . CYS A 1 116 ? 1.951 -12.380 2.458 1.00 46.50 116 CYS A CA 1
ATOM 883 C C . CYS A 1 116 ? 1.364 -13.609 3.160 1.00 46.50 116 CYS A C 1
ATOM 885 O O . CYS A 1 116 ? 0.226 -13.972 2.865 1.00 46.50 116 CYS A O 1
ATOM 887 N N . GLU A 1 117 ? 2.090 -14.261 4.062 1.00 44.25 117 GLU A N 1
ATOM 888 C CA . GLU A 1 117 ? 1.360 -14.890 5.159 1.00 44.25 117 GLU A CA 1
ATOM 889 C C . GLU A 1 117 ? 0.826 -13.750 6.033 1.00 44.25 117 GLU A C 1
ATOM 891 O O . GLU A 1 117 ? 1.591 -12.853 6.409 1.00 44.25 117 GLU A O 1
ATOM 896 N N . PRO A 1 118 ? -0.489 -13.685 6.292 1.00 44.34 118 PRO A N 1
ATOM 897 C CA . PRO A 1 118 ? -0.998 -12.801 7.315 1.00 44.34 118 PRO A CA 1
ATOM 898 C C . PRO A 1 118 ? -0.520 -13.352 8.663 1.00 44.34 118 PRO A C 1
ATOM 900 O O . PRO A 1 118 ? -1.231 -14.100 9.318 1.00 44.34 118 PRO A O 1
ATOM 903 N N . ASP A 1 119 ? 0.666 -12.933 9.107 1.00 44.25 119 ASP A N 1
ATOM 904 C CA . ASP A 1 119 ? 1.159 -13.157 10.481 1.00 44.25 119 ASP A CA 1
ATOM 905 C C . ASP A 1 119 ? 0.250 -12.501 11.545 1.00 44.25 119 ASP A C 1
ATOM 907 O O . ASP A 1 119 ? 0.489 -12.599 12.746 1.00 44.25 119 ASP A O 1
ATOM 911 N N . TYR A 1 120 ? -0.806 -11.813 11.112 1.00 49.38 120 TYR A N 1
ATOM 912 C CA . TYR A 1 120 ? -1.824 -11.195 11.945 1.00 49.38 120 TYR A CA 1
ATOM 913 C C . TYR A 1 120 ? -3.098 -12.044 11.888 1.00 49.38 120 TYR A C 1
ATOM 915 O O . TYR A 1 120 ? -4.133 -11.620 11.374 1.00 49.38 120 TYR A O 1
ATOM 923 N N . LEU A 1 121 ? -3.021 -13.273 12.400 1.00 37.84 121 LEU A N 1
ATOM 924 C CA . LEU A 1 121 ? -4.219 -13.939 12.896 1.00 37.84 121 LEU A CA 1
ATOM 925 C C . LEU A 1 121 ? -4.723 -13.092 14.064 1.00 37.84 121 LEU A C 1
ATOM 927 O O . LEU A 1 121 ? -4.088 -13.038 15.114 1.00 37.84 121 LEU A O 1
ATOM 931 N N . TYR A 1 122 ? -5.814 -12.370 13.817 1.00 42.44 122 TYR A N 1
ATOM 932 C CA . TYR A 1 122 ? -6.597 -11.658 14.818 1.00 42.44 122 TYR A CA 1
ATOM 933 C C . TYR A 1 122 ? -6.908 -12.625 15.974 1.00 42.44 122 TYR A C 1
ATOM 935 O O . TYR A 1 122 ? -7.767 -13.494 15.826 1.00 42.44 122 TYR A O 1
ATOM 943 N N . GLN A 1 123 ? -6.155 -12.519 17.071 1.00 35.50 123 GLN A N 1
ATOM 944 C CA . GLN A 1 123 ? -6.486 -13.125 18.362 1.00 35.50 123 GLN A CA 1
ATOM 945 C C . GLN A 1 123 ? -7.251 -12.112 19.204 1.00 35.50 123 GLN A C 1
ATOM 947 O O . GLN A 1 123 ? -6.854 -10.923 19.183 1.00 35.50 123 GLN A O 1
#

Sequence (123 aa):
MVLTELCKLAAGKTVYVCTDLRNRPQKKKKEEWKSEQNATGVWQKGKCLCLPCTLCSMMSHLIPELTHSSKEVMCGIVSSAWLTPGFNTAAIGFVHGCMICAHYNPGQLVKVPSRCEPDYLYQ

Nearest PDB structures (foldseek):
  3oyj-assembly1_A-2  TM=7.187E-01  e=6.828E-02  Human spumaretrovirus
  3oyn-assembly1_A  TM=7.593E-01  e=8.229E-02  Human spumaretrovirus
  3s3n-assembly1_A-2  TM=7.091E-01  e=8.758E-02  Human spumaretrovirus
  4bdy-assembly1_A  TM=7.628E-01  e=1.354E-01  Human spumaretrovirus
  4bac-assembly1_A-2  TM=7.561E-01  e=2.856E-01  Human spumaretr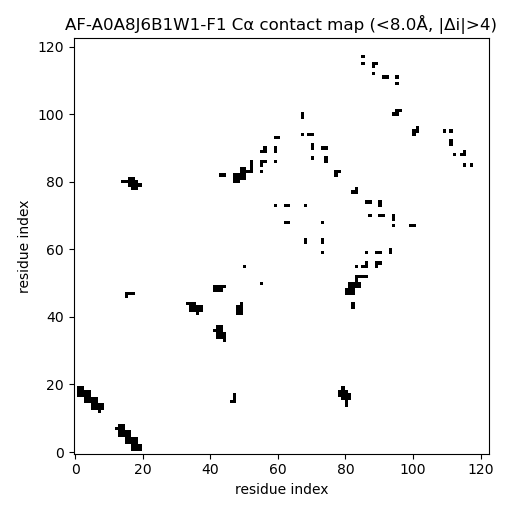ovirus

Organism: Eleutherodactylus coqui (NCBI:txid57060)

Mean predicted aligned error: 12.48 Å